Protein AF-A0A354IAX3-F1 (afdb_monomer)

Structure (mmCIF, N/CA/C/O backbone):
data_AF-A0A354IAX3-F1
#
_entry.id   AF-A0A354IAX3-F1
#
loop_
_atom_site.group_PDB
_atom_site.id
_atom_site.type_symbol
_atom_site.label_atom_id
_atom_site.label_alt_id
_atom_site.label_comp_id
_atom_site.label_asym_id
_atom_site.label_entity_id
_atom_site.label_seq_id
_atom_site.pdbx_PDB_ins_code
_atom_site.Cartn_x
_atom_site.Cartn_y
_atom_site.Cartn_z
_atom_site.occupancy
_atom_site.B_iso_or_equiv
_atom_site.auth_seq_id
_atom_site.auth_comp_id
_atom_site.auth_asym_id
_atom_site.auth_atom_id
_atom_site.pdbx_PDB_model_num
ATOM 1 N N . MET A 1 1 ? -21.106 -4.919 6.849 1.00 59.06 1 MET A N 1
ATOM 2 C CA . MET A 1 1 ? -19.635 -5.036 6.692 1.00 59.06 1 MET A CA 1
ATOM 3 C C . MET A 1 1 ? -18.972 -5.857 7.815 1.00 59.06 1 MET A C 1
ATOM 5 O O . MET A 1 1 ? -17.771 -5.736 7.986 1.00 59.06 1 MET A O 1
ATOM 9 N N . ASN A 1 2 ? -19.698 -6.747 8.515 1.00 66.00 2 ASN A N 1
ATOM 10 C CA . ASN A 1 2 ? -19.140 -7.620 9.573 1.00 66.00 2 ASN A CA 1
ATOM 11 C C . ASN A 1 2 ? -18.945 -9.081 9.125 1.00 66.00 2 ASN A C 1
ATOM 13 O O . ASN A 1 2 ? -18.727 -9.950 9.955 1.00 66.00 2 ASN A O 1
ATOM 17 N N . GLN A 1 3 ? -19.076 -9.362 7.828 1.00 85.62 3 GLN A N 1
ATOM 18 C CA . GLN A 1 3 ? -18.956 -10.720 7.280 1.00 85.62 3 GLN A CA 1
ATOM 19 C C . GLN A 1 3 ? -17.518 -11.096 6.909 1.00 85.62 3 GLN A C 1
ATOM 21 O O . GLN A 1 3 ? -17.270 -12.230 6.519 1.00 85.62 3 GLN A O 1
ATOM 26 N N . PHE A 1 4 ? -16.590 -10.142 6.986 1.00 89.00 4 PHE A N 1
ATOM 27 C CA . PHE A 1 4 ? -15.207 -10.315 6.563 1.00 89.00 4 PHE A CA 1
ATOM 28 C C . PHE A 1 4 ? -14.277 -9.876 7.687 1.00 89.00 4 PHE A C 1
ATOM 30 O O . PHE A 1 4 ? -14.542 -8.879 8.366 1.00 89.00 4 PHE A O 1
ATOM 37 N N . ASP A 1 5 ? -13.168 -10.588 7.836 1.00 91.75 5 ASP A N 1
ATOM 38 C CA . ASP A 1 5 ? -12.153 -10.287 8.844 1.00 91.75 5 ASP A CA 1
ATOM 39 C C . ASP A 1 5 ? -11.029 -9.388 8.332 1.00 91.75 5 ASP A C 1
ATOM 41 O O . ASP A 1 5 ? -10.269 -8.850 9.129 1.00 91.75 5 ASP A O 1
ATOM 45 N N . MET A 1 6 ? -10.946 -9.184 7.016 1.00 94.31 6 MET A N 1
ATOM 46 C CA . MET A 1 6 ? -9.909 -8.394 6.358 1.00 94.31 6 MET A CA 1
ATOM 47 C C . MET A 1 6 ? -10.361 -7.971 4.955 1.00 94.31 6 MET A C 1
ATOM 49 O O . MET A 1 6 ? -11.181 -8.646 4.331 1.00 94.31 6 MET A O 1
ATOM 53 N N . LEU A 1 7 ? -9.796 -6.876 4.441 1.00 95.94 7 LEU A N 1
ATOM 54 C CA . LEU A 1 7 ? -9.878 -6.499 3.026 1.00 95.94 7 LEU A CA 1
ATOM 55 C C . LEU A 1 7 ? -8.485 -6.530 2.391 1.00 95.94 7 LEU A C 1
ATOM 57 O O . LEU A 1 7 ? -7.524 -6.062 2.996 1.00 95.94 7 LEU A O 1
ATOM 61 N N . ILE A 1 8 ? -8.379 -7.032 1.159 1.00 97.00 8 ILE A N 1
ATOM 62 C CA . ILE A 1 8 ? -7.129 -7.037 0.388 1.00 97.00 8 ILE A CA 1
ATOM 63 C C . ILE A 1 8 ? -7.387 -6.377 -0.967 1.00 97.00 8 ILE A C 1
ATOM 65 O O . ILE A 1 8 ? -8.144 -6.888 -1.791 1.00 97.00 8 ILE A O 1
ATOM 69 N N . PHE A 1 9 ? -6.740 -5.240 -1.206 1.00 97.44 9 PHE A N 1
ATOM 70 C CA . PHE A 1 9 ? -6.750 -4.533 -2.479 1.00 97.44 9 PHE A CA 1
ATOM 71 C C . PHE A 1 9 ? -5.522 -4.929 -3.295 1.00 97.44 9 PHE A C 1
ATOM 73 O O . PHE A 1 9 ? -4.428 -4.426 -3.066 1.00 97.44 9 PHE A O 1
ATOM 80 N N . ALA A 1 10 ? -5.724 -5.803 -4.279 1.00 94.31 10 ALA A N 1
ATOM 81 C CA . ALA A 1 10 ? -4.719 -6.196 -5.270 1.00 94.31 10 ALA A CA 1
ATOM 82 C C . ALA A 1 10 ? -5.124 -5.719 -6.679 1.00 94.31 10 ALA A C 1
ATOM 84 O O . ALA A 1 10 ? -5.061 -6.460 -7.660 1.00 94.31 10 ALA A O 1
ATOM 85 N N . VAL A 1 11 ? -5.618 -4.479 -6.770 1.00 90.38 11 VAL A N 1
ATOM 86 C CA . VAL A 1 11 ? -6.062 -3.865 -8.030 1.00 90.38 11 VAL A CA 1
ATOM 87 C C . VAL A 1 11 ? -4.926 -3.055 -8.648 1.00 90.38 11 VAL A C 1
ATOM 89 O O . VAL A 1 11 ? -4.280 -2.268 -7.964 1.00 90.38 11 VAL A O 1
ATOM 92 N N . GLY A 1 12 ? -4.699 -3.197 -9.954 1.00 83.56 12 GLY A N 1
ATOM 93 C CA . GLY A 1 12 ? -3.628 -2.501 -10.685 1.00 83.56 12 GLY A CA 1
ATOM 94 C C . GLY A 1 12 ? -3.871 -1.005 -10.934 1.00 83.56 12 GLY A C 1
ATOM 95 O O . GLY A 1 12 ? -3.436 -0.489 -11.957 1.00 83.56 12 GLY A O 1
ATOM 96 N N . SER A 1 13 ? -4.610 -0.324 -10.056 1.00 88.88 13 SER A N 1
ATOM 97 C CA . SER A 1 13 ? -4.931 1.102 -10.161 1.00 88.88 13 SER A CA 1
ATOM 98 C C . SER A 1 13 ? -4.765 1.776 -8.804 1.00 88.88 13 SER A C 1
ATOM 100 O O . SER A 1 13 ? -5.529 1.509 -7.874 1.00 88.88 13 SER A O 1
ATOM 102 N N . SER A 1 14 ? -3.782 2.675 -8.700 1.00 91.38 14 SER A N 1
ATOM 103 C CA . SER A 1 14 ? -3.578 3.486 -7.497 1.00 91.38 14 SER A CA 1
ATOM 104 C C . SER A 1 14 ? -4.774 4.392 -7.206 1.00 91.38 14 SER A C 1
ATOM 106 O O . SER A 1 14 ? -5.106 4.574 -6.041 1.00 91.38 14 SER A O 1
ATOM 108 N N . ASP A 1 15 ? -5.478 4.883 -8.228 1.00 93.31 15 ASP A N 1
ATOM 109 C CA . ASP A 1 15 ? -6.667 5.724 -8.046 1.00 93.31 15 ASP A CA 1
ATOM 110 C C . ASP A 1 15 ? -7.798 4.969 -7.345 1.00 93.31 15 ASP A C 1
ATOM 112 O O . ASP A 1 15 ? -8.389 5.475 -6.391 1.00 93.31 15 ASP A O 1
ATOM 116 N N . VAL A 1 16 ? -8.064 3.723 -7.757 1.00 95.88 16 VAL A N 1
ATOM 117 C CA . VAL A 1 16 ? -9.064 2.868 -7.095 1.00 95.88 16 VAL A CA 1
ATOM 118 C C . VAL A 1 16 ? -8.663 2.598 -5.644 1.00 95.88 16 VAL A C 1
ATOM 120 O O . VAL A 1 16 ? -9.504 2.684 -4.747 1.00 95.88 16 VAL A O 1
ATOM 123 N N . GLN A 1 17 ? -7.380 2.327 -5.392 1.00 97.31 17 GLN A N 1
ATOM 124 C CA . GLN A 1 17 ? -6.867 2.122 -4.034 1.00 97.31 17 GLN A CA 1
ATOM 125 C C . GLN A 1 17 ? -6.974 3.395 -3.172 1.00 97.31 17 GLN A C 1
ATOM 127 O O . GLN A 1 17 ? -7.383 3.319 -2.015 1.00 97.31 17 GLN A O 1
ATOM 132 N N . LEU A 1 18 ? -6.689 4.578 -3.727 1.00 97.56 18 LEU A N 1
ATOM 133 C CA . LEU A 1 18 ? -6.838 5.870 -3.044 1.00 97.56 18 LEU A CA 1
ATOM 134 C C . LEU A 1 18 ? -8.304 6.184 -2.722 1.00 97.56 18 LEU A C 1
ATOM 136 O O . LEU A 1 18 ? -8.610 6.625 -1.612 1.00 97.56 18 LEU A O 1
ATOM 140 N N . LEU A 1 19 ? -9.222 5.924 -3.657 1.00 97.75 19 LEU A N 1
ATOM 141 C CA . LEU A 1 19 ? -10.661 6.085 -3.434 1.00 97.75 19 LEU A CA 1
ATOM 142 C C . LEU A 1 19 ? -11.158 5.172 -2.309 1.00 97.75 19 LEU A C 1
ATOM 144 O O . LEU A 1 19 ? -11.837 5.642 -1.391 1.00 97.75 19 LEU A O 1
ATOM 148 N N . ALA A 1 20 ? -10.770 3.894 -2.339 1.00 97.06 20 ALA A N 1
ATOM 149 C CA . ALA A 1 20 ? -11.082 2.950 -1.272 1.00 97.06 20 ALA A CA 1
ATOM 150 C C . ALA A 1 20 ? -10.514 3.423 0.074 1.00 97.06 20 ALA A C 1
ATOM 152 O O . ALA A 1 20 ? -11.236 3.455 1.070 1.00 97.06 20 ALA A O 1
ATOM 153 N N . ASN A 1 21 ? -9.261 3.883 0.093 1.00 97.75 21 ASN A N 1
ATOM 154 C CA . ASN A 1 21 ? -8.616 4.392 1.297 1.00 97.75 21 ASN A CA 1
ATOM 155 C C . ASN A 1 21 ? -9.366 5.563 1.927 1.00 97.75 21 ASN A C 1
ATOM 157 O O . ASN A 1 21 ? -9.609 5.557 3.134 1.00 97.75 21 ASN A O 1
ATOM 161 N N . ARG A 1 22 ? -9.757 6.553 1.120 1.00 97.06 22 ARG A N 1
ATOM 162 C CA . ARG A 1 22 ? -10.514 7.720 1.594 1.00 97.06 22 ARG A CA 1
ATOM 163 C C . ARG A 1 22 ? -11.841 7.301 2.213 1.00 97.06 22 ARG A C 1
ATOM 165 O O . ARG A 1 22 ? -12.195 7.774 3.293 1.00 97.06 22 ARG A O 1
ATOM 172 N N . PHE A 1 23 ? -12.556 6.386 1.559 1.00 97.12 23 PHE A N 1
ATOM 173 C CA . PHE A 1 23 ? -13.820 5.864 2.068 1.00 97.12 23 PHE A CA 1
ATOM 174 C C . PHE A 1 23 ? -13.634 5.108 3.392 1.00 97.12 23 PHE A C 1
ATOM 176 O O . PHE A 1 23 ? -14.305 5.421 4.376 1.00 97.12 23 PHE A O 1
ATOM 183 N N . LEU A 1 24 ? -12.687 4.168 3.446 1.00 96.75 24 LEU A N 1
ATOM 184 C CA . LEU A 1 24 ? -12.433 3.330 4.621 1.00 96.75 24 LEU A CA 1
ATOM 185 C C . LEU A 1 24 ? -11.912 4.138 5.819 1.00 96.75 24 LEU A C 1
ATOM 187 O O . LEU A 1 24 ? -12.346 3.902 6.948 1.00 96.75 24 LEU A O 1
ATOM 191 N N . LYS A 1 25 ? -11.063 5.150 5.580 1.00 96.38 25 LYS A N 1
ATOM 192 C CA . LYS A 1 25 ? -10.628 6.102 6.615 1.00 96.38 25 LYS A CA 1
ATOM 193 C C . LYS A 1 25 ? -11.811 6.907 7.153 1.00 96.38 25 LYS A C 1
ATOM 195 O O . LYS A 1 25 ? -11.937 7.049 8.368 1.00 96.38 25 LYS A O 1
ATOM 200 N N . LYS A 1 26 ? -12.696 7.399 6.273 1.00 95.94 26 LYS A N 1
ATOM 201 C CA . LYS A 1 26 ? -13.880 8.194 6.652 1.00 95.94 26 LYS A CA 1
ATOM 202 C C . LYS A 1 26 ? -14.824 7.417 7.568 1.00 95.94 26 LYS A C 1
ATOM 204 O O . LYS A 1 26 ? -15.318 7.983 8.539 1.00 95.94 26 LYS A O 1
ATOM 209 N N . ILE A 1 27 ? -15.056 6.137 7.283 1.00 94.50 27 ILE A N 1
ATOM 210 C CA . ILE A 1 27 ? -15.930 5.285 8.105 1.00 94.50 27 ILE A CA 1
ATOM 211 C C . ILE A 1 27 ? -15.211 4.641 9.301 1.00 94.50 27 ILE A C 1
ATOM 213 O O . ILE A 1 27 ? -15.841 3.879 10.027 1.00 94.50 27 ILE A O 1
ATOM 217 N N . LYS A 1 28 ? -13.911 4.919 9.501 1.00 93.38 28 LYS A N 1
ATOM 218 C CA . LYS A 1 28 ? -13.055 4.293 10.525 1.00 93.38 28 LYS A CA 1
ATOM 219 C C . LYS A 1 28 ? -13.173 2.766 10.526 1.00 93.38 28 LYS A C 1
ATOM 221 O O . LYS A 1 28 ? -13.500 2.154 11.540 1.00 93.38 28 LYS A O 1
ATOM 226 N N . PHE A 1 29 ? -12.953 2.158 9.363 1.00 94.56 29 PHE A N 1
ATOM 227 C CA . PHE A 1 29 ? -13.078 0.712 9.205 1.00 94.56 29 PHE A CA 1
ATOM 228 C C . PHE A 1 29 ? -12.165 -0.047 10.188 1.00 94.56 29 PHE A C 1
ATOM 230 O O . PHE A 1 29 ? -10.981 0.252 10.289 1.00 94.56 29 PHE A O 1
ATOM 237 N N . LEU A 1 30 ? -12.727 -1.009 10.926 1.00 92.69 30 LEU A N 1
ATOM 238 C CA . LEU A 1 30 ? -12.084 -1.596 12.113 1.00 92.69 30 LEU A CA 1
ATOM 239 C C . LEU A 1 30 ? -11.256 -2.857 11.839 1.00 92.69 30 LEU A C 1
ATOM 241 O O . LEU A 1 30 ? -10.540 -3.317 12.722 1.00 92.69 30 LEU A O 1
ATOM 245 N N . LYS A 1 31 ? -11.389 -3.457 10.655 1.00 93.75 31 LYS A N 1
ATOM 246 C CA . LYS A 1 31 ? -10.650 -4.670 10.289 1.00 93.75 31 LYS A CA 1
ATOM 247 C C . LYS A 1 31 ? -9.395 -4.300 9.486 1.00 93.75 31 LYS A C 1
ATOM 249 O O . LYS A 1 31 ? -9.413 -3.266 8.811 1.00 93.75 31 LYS A O 1
ATOM 254 N N . PRO A 1 32 ? -8.333 -5.124 9.513 1.00 95.19 32 PRO A N 1
ATOM 255 C CA . PRO A 1 32 ? -7.131 -4.872 8.729 1.00 95.19 32 PRO A CA 1
ATOM 256 C C . PRO A 1 32 ? -7.424 -4.722 7.233 1.00 95.19 32 PRO A C 1
ATOM 258 O O . PRO A 1 32 ? -8.248 -5.444 6.659 1.00 95.19 32 PRO A O 1
ATOM 261 N N . VAL A 1 33 ? -6.721 -3.789 6.594 1.00 96.88 33 VAL A N 1
ATOM 262 C CA . VAL A 1 33 ? -6.807 -3.547 5.152 1.00 96.88 33 VAL A CA 1
ATOM 263 C C . VAL A 1 33 ? -5.420 -3.615 4.543 1.00 96.88 33 VAL A C 1
ATOM 265 O O . VAL A 1 33 ? -4.538 -2.849 4.923 1.00 96.88 33 VAL A O 1
ATOM 268 N N . LEU A 1 34 ? -5.230 -4.511 3.581 1.00 97.88 34 LEU A N 1
ATOM 269 C CA . LEU A 1 34 ? -3.981 -4.648 2.847 1.00 97.88 34 LEU A CA 1
ATOM 270 C C . LEU A 1 34 ? -4.103 -3.945 1.499 1.00 97.88 34 LEU A C 1
ATOM 272 O O . LEU A 1 34 ? -5.020 -4.225 0.730 1.00 97.88 34 LEU A O 1
ATOM 276 N N . TYR A 1 35 ? -3.142 -3.084 1.192 1.00 97.88 35 TYR A N 1
ATOM 277 C CA . TYR A 1 35 ? -2.921 -2.535 -0.141 1.00 97.88 35 TYR A CA 1
ATOM 278 C C . TYR A 1 35 ? -1.699 -3.211 -0.743 1.00 97.88 35 TYR A C 1
ATOM 280 O O . TYR A 1 35 ? -0.613 -3.160 -0.165 1.00 97.88 35 TYR A O 1
ATOM 288 N N . VAL A 1 36 ? -1.885 -3.866 -1.884 1.00 96.75 36 VAL A N 1
ATOM 289 C CA . VAL A 1 36 ? -0.849 -4.630 -2.576 1.00 96.75 36 VAL A CA 1
ATOM 290 C C . VAL A 1 36 ? -0.703 -4.068 -3.979 1.00 96.75 36 VAL A C 1
ATOM 292 O O . VAL A 1 36 ? -1.683 -3.947 -4.719 1.00 96.75 36 VAL A O 1
ATOM 295 N N . TRP A 1 37 ? 0.520 -3.716 -4.363 1.00 93.38 37 TRP A N 1
ATOM 296 C CA . TRP A 1 37 ? 0.798 -3.249 -5.715 1.00 93.38 37 TRP A CA 1
ATOM 297 C C . TRP A 1 37 ? 2.176 -3.690 -6.187 1.00 93.38 37 TRP A C 1
ATOM 299 O O . TRP A 1 37 ? 3.112 -3.869 -5.408 1.00 93.38 37 TRP A O 1
ATOM 309 N N . LEU A 1 38 ? 2.279 -3.868 -7.498 1.00 90.06 38 LEU A N 1
ATOM 310 C CA . LEU A 1 38 ? 3.551 -4.037 -8.180 1.00 90.06 38 LEU A CA 1
ATOM 311 C C . LEU A 1 38 ? 4.046 -2.661 -8.584 1.00 90.06 38 LEU A C 1
ATOM 313 O O . LEU A 1 38 ? 3.265 -1.808 -9.014 1.00 90.06 38 LEU A O 1
ATOM 317 N N . GLU A 1 39 ? 5.344 -2.452 -8.461 1.00 86.56 39 GLU A N 1
ATOM 318 C CA . GLU A 1 39 ? 5.955 -1.247 -8.976 1.00 86.56 39 GLU A CA 1
ATOM 319 C C . GLU A 1 39 ? 6.019 -1.294 -10.505 1.00 86.56 39 GLU A C 1
ATOM 321 O O . GLU A 1 39 ? 6.059 -2.370 -11.110 1.00 86.56 39 GLU A O 1
ATOM 326 N N . ALA A 1 40 ? 6.017 -0.118 -11.136 1.00 78.19 40 ALA A N 1
ATOM 327 C CA . ALA A 1 40 ? 5.941 0.001 -12.583 1.00 78.19 40 ALA A CA 1
ATOM 328 C C . ALA A 1 40 ? 7.007 -0.838 -13.302 1.00 78.19 40 ALA A C 1
ATOM 330 O O . ALA A 1 40 ? 6.683 -1.404 -14.322 1.00 78.19 40 ALA A O 1
ATOM 331 N N . GLY A 1 41 ? 8.222 -1.020 -12.783 1.00 75.00 41 GLY A N 1
ATOM 332 C CA . GLY A 1 41 ? 9.268 -1.810 -13.457 1.00 75.00 41 GLY A CA 1
ATOM 333 C C . GLY A 1 41 ? 9.134 -3.322 -13.355 1.00 75.00 41 GLY A C 1
ATOM 334 O O . GLY A 1 41 ? 9.951 -4.026 -13.936 1.00 75.00 41 GLY A O 1
ATOM 335 N N . GLY A 1 42 ? 8.171 -3.840 -12.589 1.00 78.06 42 GLY A N 1
ATOM 336 C CA . GLY A 1 42 ? 7.966 -5.283 -12.433 1.00 78.06 42 GLY A CA 1
ATOM 337 C C . GLY A 1 42 ? 9.093 -6.037 -11.720 1.00 78.06 42 GLY A C 1
ATOM 338 O O . GLY A 1 42 ? 9.131 -7.265 -11.789 1.00 78.06 42 GLY A O 1
ATOM 339 N N . ILE A 1 43 ? 9.982 -5.316 -11.031 1.00 82.56 43 ILE A N 1
ATOM 340 C CA . ILE A 1 43 ? 11.070 -5.871 -10.208 1.00 82.56 43 ILE A CA 1
ATOM 341 C C . ILE A 1 43 ? 10.695 -5.829 -8.724 1.00 82.56 43 ILE A C 1
ATOM 343 O O . ILE A 1 43 ? 10.973 -6.771 -7.986 1.00 82.56 43 ILE A O 1
ATOM 347 N N . ASP A 1 44 ? 10.033 -4.752 -8.302 1.00 88.25 44 ASP A N 1
ATOM 348 C CA . ASP A 1 44 ? 9.630 -4.516 -6.921 1.00 88.25 44 ASP A CA 1
ATOM 349 C C . ASP A 1 44 ? 8.111 -4.620 -6.748 1.00 88.25 44 ASP A C 1
ATOM 351 O O . ASP A 1 44 ? 7.316 -4.399 -7.667 1.00 88.25 44 ASP A O 1
ATOM 355 N N . SER A 1 45 ? 7.705 -4.950 -5.527 1.00 92.06 45 SER A N 1
ATOM 356 C CA . SER A 1 45 ? 6.311 -4.997 -5.100 1.00 92.06 45 SER A CA 1
ATOM 357 C C . SER A 1 45 ? 6.202 -4.537 -3.661 1.00 92.06 45 SER A C 1
ATOM 359 O O . SER A 1 45 ? 7.139 -4.721 -2.883 1.00 92.06 45 SER A O 1
ATOM 361 N N . HIS A 1 46 ? 5.033 -4.038 -3.291 1.00 94.69 46 HIS A N 1
ATOM 362 C CA . HIS A 1 46 ? 4.785 -3.487 -1.971 1.00 94.69 46 HIS A CA 1
ATOM 363 C C . HIS A 1 46 ? 3.500 -4.062 -1.387 1.00 94.69 46 HIS A C 1
ATOM 365 O O . HIS A 1 46 ? 2.526 -4.319 -2.100 1.00 94.69 46 HIS A O 1
A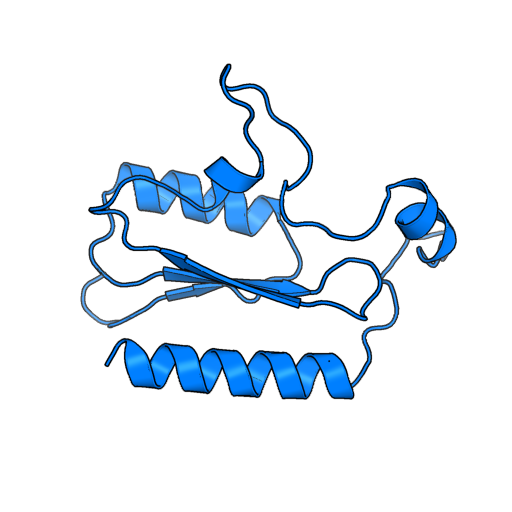TOM 371 N N . ILE A 1 47 ? 3.514 -4.254 -0.071 1.00 96.56 47 ILE A N 1
ATOM 372 C CA . ILE A 1 47 ? 2.365 -4.674 0.727 1.00 96.56 47 ILE A CA 1
ATOM 373 C C . ILE A 1 47 ? 2.296 -3.719 1.912 1.00 96.56 47 ILE A C 1
ATOM 375 O O . ILE A 1 47 ? 3.239 -3.634 2.699 1.00 96.56 47 ILE A O 1
ATOM 379 N N . LEU A 1 48 ? 1.184 -3.005 2.042 1.00 96.75 48 LEU A N 1
ATOM 380 C CA . LEU A 1 48 ? 0.912 -2.125 3.170 1.00 96.75 48 LEU A CA 1
ATOM 381 C C . LEU A 1 48 ? -0.301 -2.646 3.935 1.00 96.75 48 LEU A C 1
ATOM 383 O O . LEU A 1 48 ? -1.404 -2.649 3.397 1.00 96.75 48 LEU A O 1
ATOM 387 N N . SER A 1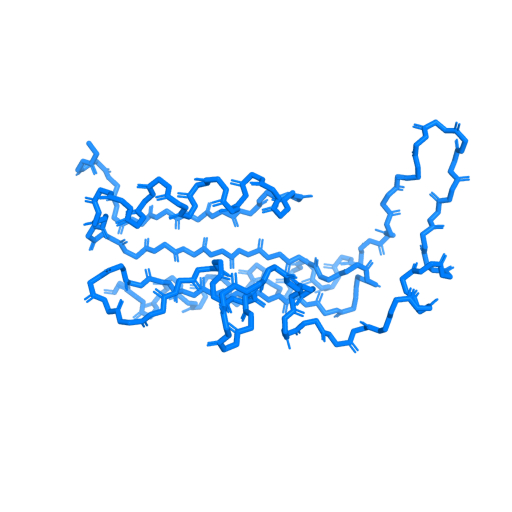 49 ? -0.100 -3.038 5.192 1.00 96.38 49 SER A N 1
ATOM 388 C CA . SER A 1 49 ? -1.192 -3.316 6.127 1.00 96.38 49 SER A CA 1
ATOM 389 C C . SER A 1 49 ? -1.601 -2.034 6.846 1.00 96.38 49 SER A C 1
ATOM 391 O O . SER A 1 49 ? -0.746 -1.276 7.308 1.00 96.38 49 SER A O 1
ATOM 393 N N . ILE A 1 50 ? -2.905 -1.785 6.923 1.00 96.56 50 ILE A N 1
ATOM 394 C CA . ILE A 1 50 ? -3.486 -0.598 7.540 1.00 96.56 50 ILE A CA 1
ATOM 395 C C . ILE A 1 50 ? -4.513 -1.008 8.580 1.00 96.56 50 ILE A C 1
ATOM 397 O O . ILE A 1 50 ? -5.466 -1.732 8.293 1.00 96.56 50 ILE A O 1
ATOM 401 N N . ASP A 1 51 ? -4.341 -0.436 9.763 1.00 95.00 51 ASP A N 1
ATOM 402 C CA . ASP A 1 51 ? -5.354 -0.332 10.797 1.00 95.00 51 ASP A CA 1
ATOM 403 C C . ASP A 1 51 ? -5.809 1.132 10.864 1.00 95.00 51 ASP A C 1
ATOM 405 O O . ASP A 1 51 ? -5.043 2.027 11.231 1.00 95.00 51 ASP A O 1
ATOM 409 N N . TYR A 1 52 ? -7.058 1.400 10.477 1.00 95.69 52 TYR A N 1
ATOM 410 C CA . TYR A 1 52 ? -7.575 2.767 10.444 1.00 95.69 52 TYR A CA 1
ATOM 411 C C . TYR A 1 52 ? -7.848 3.364 11.829 1.00 95.69 52 TYR A C 1
ATOM 413 O O . TYR A 1 52 ? -8.105 4.573 11.899 1.00 95.69 52 TYR A O 1
ATOM 421 N N . SER A 1 53 ? -7.742 2.574 12.905 1.00 92.06 53 SER A N 1
ATOM 422 C CA . SER A 1 53 ? -7.707 3.079 14.281 1.00 92.06 53 SER A CA 1
ATOM 423 C C . SER A 1 53 ? -6.382 3.778 14.620 1.00 92.06 53 SER A C 1
ATOM 425 O O . SER A 1 53 ? -6.345 4.614 15.523 1.00 92.06 53 SER A O 1
ATOM 427 N N . GLN A 1 54 ? -5.320 3.510 13.851 1.00 92.44 54 GLN A N 1
ATOM 428 C CA . GLN A 1 54 ? -3.989 4.079 14.043 1.00 92.44 54 GLN A CA 1
ATOM 429 C C . GLN A 1 54 ? -3.707 5.270 13.107 1.00 92.44 54 GLN A C 1
ATOM 431 O O . GLN A 1 54 ? -4.443 5.581 12.156 1.00 92.44 54 GLN A O 1
ATOM 436 N N . ALA A 1 55 ? -2.620 5.986 13.409 1.00 90.69 55 ALA A N 1
ATOM 437 C CA . ALA 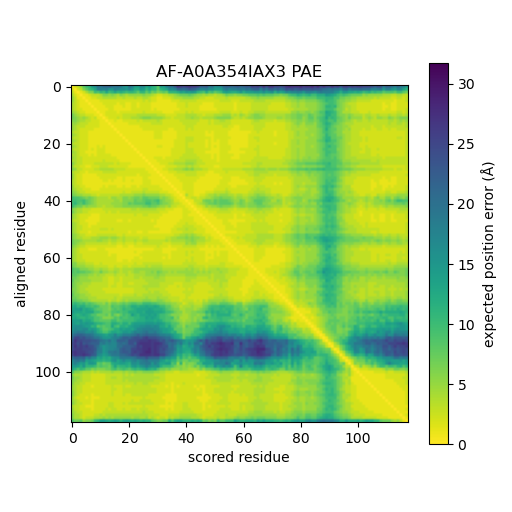A 1 55 ? -2.106 7.048 12.554 1.00 90.69 55 ALA A CA 1
ATOM 438 C C . ALA A 1 55 ? -1.480 6.456 11.281 1.00 90.69 55 ALA A C 1
ATOM 440 O O . ALA A 1 55 ? -0.781 5.449 11.325 1.00 90.69 55 ALA A O 1
ATOM 441 N N . GLY A 1 56 ? -1.716 7.113 10.145 1.00 92.31 56 GLY A N 1
ATOM 442 C CA . GLY A 1 56 ? -1.323 6.616 8.826 1.00 92.31 56 GLY A CA 1
ATOM 443 C C . GLY A 1 56 ? -2.509 6.130 7.989 1.00 92.31 56 GLY A C 1
ATOM 444 O O . GLY A 1 56 ? -3.618 5.901 8.487 1.00 92.31 56 GLY A O 1
ATOM 445 N N . CYS A 1 57 ? -2.289 6.076 6.676 1.00 95.88 57 CYS A N 1
ATOM 446 C CA . CYS A 1 57 ? -3.19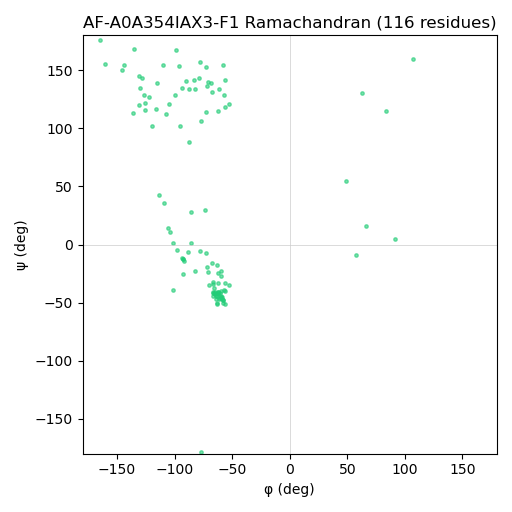6 5.505 5.684 1.00 95.88 57 CYS A CA 1
ATOM 447 C C . CYS A 1 57 ? -2.450 5.288 4.352 1.00 95.88 57 CYS A C 1
ATOM 449 O O . CYS A 1 57 ? -1.291 5.683 4.224 1.00 95.88 57 CYS A O 1
ATOM 451 N N . PHE A 1 58 ? -3.107 4.703 3.349 1.00 97.38 58 PHE A N 1
ATOM 452 C CA . PHE A 1 58 ? -2.493 4.467 2.039 1.00 97.38 58 PHE A CA 1
ATOM 453 C C . PHE A 1 58 ? -2.188 5.791 1.329 1.00 97.38 58 PHE A C 1
ATOM 455 O O . PHE A 1 58 ? -1.094 5.994 0.813 1.00 97.38 58 PHE A O 1
ATOM 462 N N . GLU A 1 59 ? -3.115 6.749 1.399 1.00 97.31 59 GLU A N 1
ATOM 463 C CA . GLU A 1 59 ? -2.929 8.092 0.837 1.00 97.31 59 GLU A CA 1
ATOM 464 C C . GLU A 1 59 ? -1.773 8.855 1.493 1.00 97.31 59 GLU A C 1
ATOM 466 O O . GLU A 1 59 ? -1.135 9.656 0.822 1.00 97.31 59 GLU A O 1
ATOM 471 N N . CYS A 1 60 ? -1.385 8.536 2.736 1.00 96.56 60 CYS A N 1
ATOM 472 C CA . CYS A 1 60 ? -0.193 9.132 3.340 1.00 96.56 60 CYS A CA 1
ATOM 473 C C . CYS A 1 60 ? 1.081 8.838 2.540 1.00 96.56 60 CYS A C 1
ATOM 475 O O . CYS A 1 60 ? 2.038 9.595 2.678 1.00 96.56 60 CYS A O 1
ATOM 477 N N . LEU A 1 61 ? 1.131 7.783 1.719 1.00 96.62 61 LEU A N 1
ATOM 478 C CA . LEU A 1 61 ? 2.256 7.527 0.815 1.00 96.62 61 LEU A CA 1
ATOM 479 C C . LEU A 1 61 ? 2.320 8.526 -0.348 1.00 96.62 61 LEU A C 1
ATOM 481 O O . LEU A 1 61 ? 3.403 8.772 -0.866 1.00 96.62 61 LEU A O 1
ATOM 485 N N . TYR A 1 62 ? 1.189 9.138 -0.695 1.00 96.56 62 TYR A N 1
ATOM 486 C CA . TYR A 1 62 ? 0.996 10.085 -1.796 1.00 96.56 62 TYR A CA 1
ATOM 487 C C . TYR A 1 62 ? 0.852 11.530 -1.309 1.00 96.56 62 TYR A C 1
ATOM 489 O O . TYR A 1 62 ? 0.395 12.393 -2.051 1.00 96.56 62 TYR A O 1
ATOM 497 N N . THR A 1 63 ? 1.187 11.813 -0.050 1.00 96.88 63 THR A N 1
ATOM 498 C CA . THR A 1 63 ? 1.028 13.152 0.525 1.00 96.88 63 THR A CA 1
ATOM 499 C C . THR A 1 63 ? 2.309 13.619 1.206 1.00 96.88 63 THR A C 1
ATOM 501 O O . THR A 1 63 ? 2.952 12.868 1.954 1.00 96.88 63 THR A O 1
ATOM 504 N N . ASP A 1 64 ? 2.698 14.867 0.945 1.00 96.00 64 ASP A N 1
ATOM 505 C CA . ASP A 1 64 ? 3.807 15.527 1.633 1.00 96.00 64 ASP A CA 1
ATOM 506 C C . ASP A 1 64 ? 3.405 16.010 3.047 1.00 96.00 64 ASP A C 1
ATOM 508 O O . ASP A 1 64 ? 2.282 15.814 3.513 1.00 96.00 64 ASP A O 1
ATOM 512 N N . LYS A 1 65 ? 4.332 16.658 3.766 1.00 93.50 65 LYS A N 1
ATOM 513 C CA . LYS A 1 65 ? 4.061 17.200 5.115 1.00 93.50 65 LYS A CA 1
ATOM 514 C C . LYS A 1 65 ? 3.061 18.366 5.125 1.00 93.50 65 LYS A C 1
ATOM 516 O O . LYS A 1 65 ? 2.579 18.726 6.194 1.00 93.50 65 LYS A O 1
ATOM 521 N N . LYS A 1 66 ? 2.799 18.984 3.972 1.00 95.06 66 LYS A N 1
ATOM 522 C CA . LYS A 1 66 ? 1.897 20.129 3.798 1.00 95.06 66 LYS A CA 1
ATOM 523 C C . LYS A 1 66 ? 0.505 19.709 3.314 1.00 95.06 66 LYS A C 1
ATOM 525 O O . LYS A 1 66 ? -0.372 20.561 3.236 1.00 95.06 66 LYS A O 1
ATOM 530 N N . GLY A 1 67 ? 0.290 18.426 3.015 1.00 92.12 67 GLY A N 1
ATOM 531 C CA . GLY A 1 67 ? -0.979 17.926 2.489 1.00 92.12 67 GLY A CA 1
ATOM 532 C C . GLY A 1 67 ? -1.064 17.903 0.960 1.00 92.12 67 GLY A C 1
ATOM 533 O O . GLY A 1 67 ? -2.119 17.567 0.429 1.00 92.12 67 GLY A O 1
ATOM 534 N N . ASN A 1 68 ? 0.011 18.240 0.240 1.00 95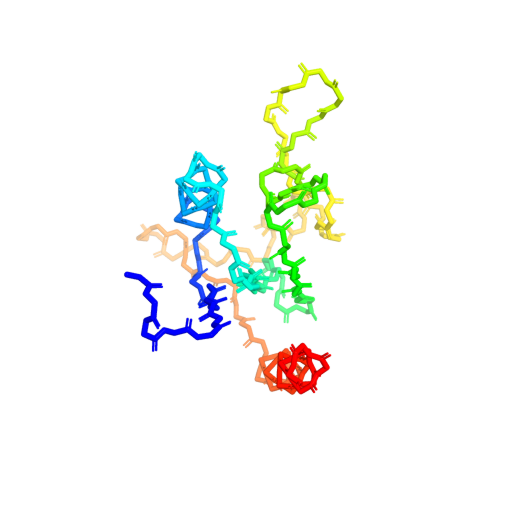.94 68 ASN A N 1
ATOM 535 C CA . ASN A 1 68 ? 0.003 18.222 -1.221 1.00 95.94 68 ASN A CA 1
ATOM 536 C C . ASN A 1 68 ? 0.155 16.798 -1.745 1.00 95.94 68 ASN A C 1
ATOM 538 O O . ASN A 1 68 ? 0.930 16.007 -1.197 1.00 95.94 68 ASN A O 1
ATOM 542 N N . LEU A 1 69 ? -0.542 16.506 -2.845 1.00 94.12 69 LEU A N 1
ATOM 543 C CA . LEU A 1 69 ? -0.357 15.258 -3.569 1.00 94.12 69 LEU A CA 1
ATOM 544 C C . LEU A 1 69 ? 1.027 15.222 -4.214 1.00 94.12 69 LEU A C 1
ATOM 546 O O . LEU A 1 69 ? 1.445 16.162 -4.888 1.00 94.12 69 LEU A O 1
ATOM 550 N N . ILE A 1 70 ? 1.714 14.111 -3.996 1.00 94.06 70 ILE A N 1
ATOM 551 C CA . ILE A 1 70 ? 3.019 13.792 -4.561 1.00 94.06 70 ILE A CA 1
ATOM 552 C C . ILE A 1 70 ? 3.003 12.349 -5.062 1.00 94.06 70 ILE A C 1
ATOM 554 O O . ILE A 1 70 ? 2.109 11.565 -4.728 1.00 94.06 70 ILE A O 1
ATOM 558 N N . ASN A 1 71 ? 4.026 11.977 -5.827 1.00 90.06 71 ASN A N 1
ATOM 559 C CA . ASN A 1 71 ? 4.255 10.577 -6.156 1.00 90.06 71 ASN A CA 1
ATOM 560 C C . ASN A 1 71 ? 4.433 9.732 -4.891 1.00 90.06 71 ASN A C 1
ATOM 562 O O . ASN A 1 71 ? 4.865 10.219 -3.843 1.00 90.06 71 ASN A O 1
ATOM 566 N N . ASN A 1 72 ? 4.115 8.445 -5.017 1.00 93.00 72 ASN A N 1
ATOM 567 C CA . ASN A 1 72 ? 4.242 7.497 -3.922 1.00 93.00 72 ASN A CA 1
ATOM 568 C C . ASN A 1 72 ? 5.685 7.483 -3.385 1.00 93.00 72 ASN A C 1
ATOM 570 O O . ASN A 1 72 ? 6.619 7.118 -4.096 1.00 93.00 72 ASN A O 1
ATOM 574 N N . LYS A 1 73 ? 5.847 7.848 -2.111 1.00 93.38 73 LYS A N 1
ATOM 575 C CA . LYS A 1 73 ? 7.143 7.985 -1.429 1.00 93.38 73 LYS A CA 1
ATOM 576 C C . LYS A 1 73 ? 7.946 6.691 -1.312 1.00 93.38 73 LYS A C 1
ATOM 578 O O . LYS A 1 73 ? 9.130 6.770 -1.002 1.00 93.38 73 LYS A O 1
ATOM 583 N N . VAL A 1 74 ? 7.316 5.527 -1.478 1.00 93.38 74 VAL A N 1
ATOM 584 C CA . VAL A 1 74 ? 8.009 4.231 -1.376 1.00 93.38 74 VAL A CA 1
ATOM 585 C C . VAL A 1 74 ? 8.323 3.608 -2.733 1.00 93.38 74 VAL A C 1
ATOM 587 O O . VAL A 1 74 ? 8.913 2.531 -2.768 1.00 93.38 74 VAL A O 1
ATOM 590 N N . ASN A 1 75 ? 7.977 4.278 -3.838 1.00 89.50 75 ASN A N 1
ATOM 591 C CA . ASN A 1 75 ? 8.471 3.875 -5.151 1.00 89.50 75 ASN A CA 1
ATOM 592 C C . ASN A 1 75 ? 10.001 3.985 -5.172 1.00 89.50 75 ASN A C 1
ATOM 594 O O . ASN A 1 75 ? 10.571 4.983 -4.727 1.00 89.50 75 ASN A O 1
ATOM 598 N N . LYS A 1 76 ? 10.660 2.952 -5.689 1.00 87.06 76 LYS A N 1
ATOM 599 C CA . LYS A 1 76 ? 12.114 2.888 -5.854 1.00 87.06 76 LYS A CA 1
ATOM 600 C C . LYS A 1 76 ? 12.579 3.372 -7.224 1.00 87.0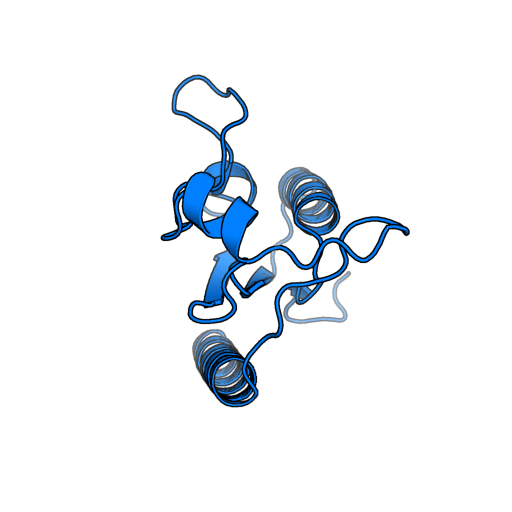6 76 LYS A C 1
ATOM 602 O O . LYS A 1 76 ? 13.724 3.792 -7.363 1.00 87.06 76 LYS A O 1
ATOM 607 N N . MET A 1 77 ? 11.721 3.294 -8.232 1.00 82.62 77 MET A N 1
ATOM 608 C CA . MET A 1 77 ? 12.013 3.709 -9.593 1.00 82.62 77 MET A CA 1
ATOM 609 C C . MET A 1 77 ? 11.820 5.202 -9.784 1.00 82.62 77 MET A C 1
ATOM 611 O O . MET A 1 77 ? 10.856 5.801 -9.305 1.00 82.62 77 MET A O 1
ATOM 615 N N . THR A 1 78 ? 12.719 5.782 -10.570 1.00 81.19 78 THR A N 1
ATOM 616 C CA . THR A 1 78 ? 12.597 7.161 -11.030 1.00 81.19 78 THR A CA 1
ATOM 617 C C . THR A 1 78 ? 11.598 7.267 -12.181 1.00 81.19 78 THR A C 1
ATOM 619 O O . THR A 1 78 ? 11.359 6.304 -12.912 1.00 81.19 78 THR A O 1
ATOM 622 N N . GLU A 1 79 ? 11.037 8.458 -12.389 1.00 75.81 79 GLU A N 1
ATOM 623 C CA . GLU A 1 79 ? 10.124 8.725 -13.511 1.00 75.81 79 GLU A CA 1
ATOM 624 C C . GLU A 1 79 ? 10.771 8.406 -14.867 1.00 75.81 79 GLU A C 1
ATOM 626 O O . GLU A 1 79 ? 10.154 7.756 -15.707 1.00 75.81 79 GLU A O 1
ATOM 631 N N . GLU A 1 80 ? 12.052 8.743 -15.040 1.00 77.31 80 GLU A N 1
ATOM 632 C CA . GLU A 1 80 ? 12.819 8.420 -16.251 1.00 77.31 80 GLU A CA 1
ATOM 633 C C . GLU A 1 80 ? 12.888 6.902 -16.505 1.00 77.31 80 GLU A C 1
ATOM 635 O O . GLU A 1 80 ? 12.776 6.435 -17.641 1.00 77.31 80 GLU A O 1
ATOM 640 N N . GLN A 1 81 ? 13.055 6.102 -15.447 1.00 76.69 81 GLN A N 1
ATOM 641 C CA . GLN A 1 81 ? 13.058 4.644 -15.561 1.00 76.69 81 GLN A CA 1
ATOM 642 C C . GLN A 1 81 ? 1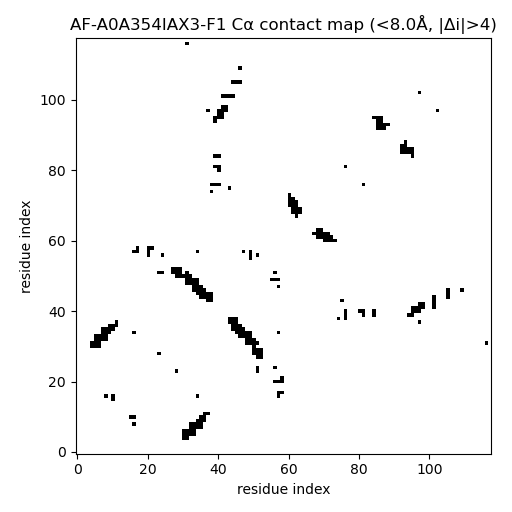1.667 4.101 -15.892 1.00 76.69 81 GLN A C 1
ATOM 644 O O . GLN A 1 81 ? 11.561 3.120 -16.626 1.00 76.69 81 GLN A O 1
ATOM 649 N N . ILE A 1 82 ? 10.602 4.715 -15.375 1.00 75.56 82 ILE A N 1
ATOM 650 C CA . ILE A 1 82 ? 9.229 4.337 -15.723 1.00 75.56 82 ILE A CA 1
ATOM 651 C C . ILE A 1 82 ? 9.002 4.587 -17.213 1.00 75.56 82 ILE A C 1
ATOM 653 O O . ILE A 1 82 ? 8.613 3.666 -17.926 1.00 75.56 82 ILE A O 1
ATOM 657 N N . GLU A 1 83 ? 9.316 5.782 -17.711 1.00 73.94 83 GLU A N 1
ATOM 658 C CA . GLU A 1 83 ? 9.106 6.137 -19.118 1.00 73.94 83 GLU A CA 1
ATOM 659 C C . GLU A 1 83 ? 9.826 5.200 -20.093 1.00 73.94 83 GLU A C 1
ATOM 661 O O . GLU A 1 83 ? 9.244 4.825 -21.111 1.00 73.94 83 GLU A O 1
ATOM 666 N N . LYS A 1 84 ? 11.050 4.769 -19.761 1.00 71.69 84 LYS A N 1
ATOM 667 C CA . LYS A 1 84 ? 11.821 3.806 -20.568 1.00 71.69 84 LYS A CA 1
ATOM 668 C C . LYS A 1 84 ? 11.201 2.408 -20.607 1.00 71.69 84 LYS A C 1
ATOM 670 O O . LYS A 1 84 ? 11.350 1.711 -21.605 1.00 71.69 84 LYS A O 1
ATOM 675 N N . ASN A 1 85 ? 10.536 1.988 -19.531 1.00 67.56 85 ASN A N 1
ATOM 676 C CA . ASN A 1 85 ? 9.967 0.643 -19.399 1.00 67.56 85 ASN A CA 1
ATOM 677 C C . ASN A 1 85 ? 8.495 0.560 -19.837 1.00 67.56 85 ASN A C 1
ATOM 679 O O . ASN A 1 85 ? 7.948 -0.535 -19.978 1.00 67.56 85 ASN A O 1
ATOM 683 N N . VAL A 1 86 ? 7.839 1.701 -20.055 1.00 69.12 86 VAL A N 1
ATOM 684 C CA . VAL A 1 86 ? 6.452 1.764 -20.516 1.00 69.12 86 VAL A CA 1
ATOM 685 C C . VAL A 1 86 ? 6.364 1.367 -21.991 1.00 69.12 86 VAL A C 1
ATOM 687 O O . VAL A 1 86 ? 6.815 2.082 -22.886 1.00 69.12 86 VAL A O 1
ATOM 690 N N . ILE A 1 87 ? 5.700 0.241 -22.257 1.00 65.56 87 ILE A N 1
ATOM 691 C CA . ILE A 1 87 ? 5.427 -0.228 -23.616 1.00 65.56 87 ILE A CA 1
ATOM 692 C C . ILE A 1 87 ? 4.272 0.597 -24.209 1.00 65.56 87 ILE A C 1
ATOM 694 O O . ILE A 1 87 ? 3.098 0.453 -23.845 1.00 65.56 87 ILE A O 1
ATOM 698 N N . ARG A 1 88 ? 4.606 1.505 -25.132 1.00 66.12 88 ARG A N 1
ATOM 699 C CA . ARG A 1 88 ? 3.641 2.385 -25.809 1.00 66.12 88 ARG A CA 1
ATOM 700 C C . ARG A 1 88 ? 3.059 1.701 -27.052 1.00 66.12 88 ARG A C 1
ATOM 702 O O . ARG A 1 88 ? 3.550 1.898 -28.154 1.00 66.12 88 ARG A O 1
ATOM 709 N N . ASN A 1 89 ? 1.970 0.950 -26.885 1.00 60.38 89 ASN A N 1
ATOM 710 C CA . ASN A 1 89 ? 1.291 0.240 -27.986 1.00 60.38 89 ASN A CA 1
ATOM 711 C C . ASN A 1 89 ? 0.264 1.090 -28.764 1.00 60.38 89 ASN A C 1
ATOM 713 O O . ASN A 1 89 ? -0.710 0.547 -29.272 1.00 60.38 89 ASN A O 1
ATOM 717 N N . SER A 1 90 ? 0.429 2.414 -28.834 1.00 56.56 90 SER A N 1
ATOM 718 C CA . SER A 1 90 ? -0.447 3.356 -29.572 1.00 56.56 90 SER A CA 1
ATOM 719 C C . SER A 1 90 ? -1.951 3.384 -29.205 1.00 56.56 90 SER A C 1
ATOM 721 O O . SER A 1 90 ? -2.640 4.320 -29.591 1.00 56.56 90 SER A O 1
ATOM 723 N N . CYS A 1 91 ? -2.458 2.454 -28.389 1.00 61.19 91 CYS A N 1
ATOM 724 C CA . CYS A 1 91 ? -3.833 2.391 -27.865 1.00 61.19 91 CYS A CA 1
ATOM 725 C C . CYS A 1 91 ? -3.908 2.705 -26.357 1.00 61.19 91 CYS A C 1
ATOM 727 O O . CYS A 1 91 ? -4.690 2.103 -25.626 1.00 61.19 91 CYS A O 1
ATOM 729 N N . GLY A 1 92 ? -3.073 3.631 -25.879 1.00 56.28 92 GLY A N 1
ATOM 730 C CA . GLY A 1 92 ? -2.848 3.841 -24.447 1.00 56.28 92 GLY A CA 1
ATOM 731 C C . GLY A 1 92 ? -1.801 2.850 -23.948 1.00 56.28 92 GLY A C 1
ATOM 732 O O . GLY A 1 92 ? -1.970 1.635 -24.029 1.00 56.28 92 GLY A O 1
ATOM 733 N N . ALA A 1 93 ? -0.650 3.366 -23.525 1.00 53.25 93 ALA A N 1
ATOM 734 C CA . ALA A 1 93 ? 0.485 2.544 -23.132 1.00 53.25 93 ALA A CA 1
ATOM 735 C C . ALA A 1 93 ? 0.058 1.500 -22.088 1.00 53.25 93 ALA A C 1
ATOM 737 O O . ALA A 1 93 ? -0.502 1.839 -21.047 1.00 53.25 93 ALA A O 1
ATOM 738 N N . THR A 1 94 ? 0.252 0.221 -22.404 1.00 54.56 94 THR A N 1
ATOM 739 C CA . THR A 1 94 ? -0.345 -0.879 -21.647 1.00 54.56 94 THR A CA 1
ATOM 740 C C . THR A 1 94 ? 0.768 -1.735 -21.083 1.00 54.56 94 THR A C 1
ATOM 742 O O . THR A 1 94 ? 1.321 -2.573 -21.782 1.00 54.56 94 THR A O 1
ATOM 745 N N . ARG A 1 95 ? 0.999 -1.515 -19.785 1.00 57.41 95 ARG A N 1
ATOM 746 C CA . ARG A 1 95 ? 1.683 -2.385 -18.820 1.00 57.41 95 ARG A CA 1
ATOM 747 C C . ARG A 1 95 ? 3.155 -2.674 -19.109 1.00 57.41 95 ARG A C 1
ATOM 749 O O . ARG A 1 95 ? 3.554 -3.126 -20.173 1.00 57.41 95 ARG A O 1
ATOM 756 N N . VAL A 1 96 ? 3.961 -2.486 -18.076 1.00 59.69 96 VAL A N 1
ATOM 757 C CA . VAL A 1 96 ? 5.281 -3.101 -18.017 1.00 59.69 96 VAL A CA 1
ATOM 758 C C . VAL A 1 96 ? 5.075 -4.595 -17.785 1.00 59.69 96 VAL A C 1
ATOM 760 O O . VAL A 1 96 ? 4.203 -4.990 -17.006 1.00 59.69 96 VAL A O 1
ATOM 763 N N . ALA A 1 97 ? 5.824 -5.434 -18.496 1.00 64.50 97 ALA A N 1
ATOM 764 C CA . ALA A 1 97 ? 5.768 -6.874 -18.293 1.00 64.50 97 ALA A CA 1
ATOM 765 C C . ALA A 1 97 ? 6.212 -7.201 -16.857 1.00 64.50 97 ALA A C 1
ATOM 767 O O . ALA A 1 97 ? 7.360 -6.966 -16.486 1.00 64.50 97 ALA A O 1
ATOM 768 N N . TYR A 1 98 ? 5.300 -7.728 -16.041 1.00 70.56 98 TYR A N 1
ATOM 769 C CA . TYR A 1 98 ? 5.625 -8.178 -14.689 1.00 70.56 98 TYR A CA 1
ATOM 770 C C . TYR A 1 98 ? 6.228 -9.581 -14.746 1.00 70.56 98 TYR A C 1
ATOM 772 O O . TYR A 1 98 ? 5.685 -10.469 -15.406 1.00 70.56 98 TYR A O 1
ATOM 780 N N . GLY A 1 99 ? 7.333 -9.805 -14.035 1.00 72.88 99 GLY A N 1
ATOM 781 C CA . GLY A 1 99 ? 7.921 -11.138 -13.928 1.00 72.88 99 GLY A CA 1
ATOM 782 C C . GLY A 1 99 ? 7.034 -12.097 -13.125 1.00 72.88 99 GLY A C 1
ATOM 783 O O . GLY A 1 99 ? 6.522 -11.750 -12.061 1.00 72.88 99 GLY A O 1
ATOM 784 N N . THR A 1 100 ? 6.904 -13.350 -13.568 1.00 82.25 100 THR A N 1
ATOM 785 C CA . THR A 1 100 ? 6.206 -14.398 -12.794 1.00 82.25 100 THR A CA 1
ATOM 786 C C . THR A 1 100 ? 6.810 -14.574 -11.395 1.00 82.25 100 THR A C 1
ATOM 788 O O . THR A 1 100 ? 6.096 -14.842 -10.433 1.00 82.25 100 THR A O 1
ATOM 791 N N . SER A 1 101 ? 8.124 -14.373 -11.255 1.00 89.50 101 SER A N 1
ATOM 792 C CA . SER A 1 101 ? 8.830 -14.476 -9.975 1.00 89.50 101 SER A CA 1
ATOM 793 C C . SER A 1 101 ? 8.425 -13.395 -8.971 1.00 89.50 101 SER A C 1
ATOM 795 O O . SER A 1 101 ? 8.263 -13.720 -7.793 1.00 89.50 101 SER A O 1
ATOM 797 N N . ILE A 1 102 ? 8.234 -12.140 -9.409 1.00 90.06 102 ILE A N 1
ATOM 798 C CA . ILE A 1 102 ? 7.797 -11.073 -8.502 1.00 90.06 102 ILE A CA 1
ATOM 799 C C . ILE A 1 102 ? 6.377 -11.352 -8.026 1.00 90.06 102 ILE A C 1
ATOM 801 O O . ILE A 1 102 ? 6.143 -11.331 -6.827 1.00 90.06 102 ILE A O 1
ATOM 805 N N . LEU A 1 103 ? 5.477 -11.758 -8.929 1.00 90.06 103 LEU A N 1
ATOM 806 C CA . LEU A 1 103 ? 4.097 -12.108 -8.593 1.00 90.06 103 LEU A CA 1
ATOM 807 C C . LEU A 1 103 ? 4.032 -13.201 -7.522 1.00 90.06 103 LEU A C 1
ATOM 809 O O . LEU A 1 103 ? 3.384 -13.016 -6.495 1.00 90.06 103 LEU A O 1
ATOM 813 N N . LEU A 1 104 ? 4.749 -14.311 -7.728 1.00 93.69 104 LEU A N 1
ATOM 814 C CA . LEU A 1 104 ? 4.777 -15.424 -6.775 1.00 93.69 104 LEU A CA 1
ATOM 815 C C . LEU A 1 104 ? 5.351 -15.004 -5.418 1.00 93.69 104 LEU A C 1
ATOM 817 O O . LEU A 1 104 ? 4.803 -15.371 -4.378 1.00 93.69 104 LEU A O 1
ATOM 821 N N . ARG A 1 105 ? 6.427 -14.205 -5.416 1.00 93.62 105 ARG A N 1
ATOM 822 C CA . ARG A 1 105 ? 7.019 -13.685 -4.180 1.00 93.62 105 ARG A CA 1
ATOM 823 C C . ARG A 1 105 ? 6.044 -12.765 -3.447 1.00 93.62 105 ARG A C 1
ATOM 825 O O . ARG A 1 105 ? 5.849 -12.948 -2.250 1.00 93.62 105 ARG A O 1
ATOM 832 N N . THR A 1 106 ? 5.404 -11.828 -4.148 1.00 95.19 106 THR A N 1
ATOM 833 C CA . THR A 1 106 ? 4.403 -10.926 -3.564 1.00 95.19 106 THR A CA 1
ATOM 834 C C . THR A 1 106 ? 3.251 -11.723 -2.965 1.00 95.19 106 THR A C 1
ATOM 836 O O . THR A 1 106 ? 2.882 -11.475 -1.823 1.00 95.19 106 THR A O 1
ATOM 839 N N . THR A 1 107 ? 2.715 -12.716 -3.683 1.00 95.94 107 THR A N 1
ATOM 840 C CA . THR A 1 107 ? 1.646 -13.580 -3.165 1.00 95.94 107 THR A CA 1
ATOM 841 C C . THR A 1 107 ? 2.082 -14.324 -1.907 1.00 95.94 107 THR A C 1
ATOM 843 O O . THR A 1 107 ? 1.340 -14.320 -0.929 1.00 95.94 107 THR A O 1
ATOM 846 N N . SER A 1 108 ? 3.288 -14.900 -1.888 1.00 97.31 108 SER A N 1
ATOM 847 C CA . SER A 1 108 ? 3.828 -15.558 -0.691 1.00 97.31 108 SER A CA 1
ATOM 848 C C . SER A 1 108 ? 3.888 -14.596 0.494 1.00 97.31 108 SER A C 1
ATOM 850 O O . SER A 1 108 ? 3.395 -14.914 1.569 1.00 97.31 108 SER A O 1
ATOM 852 N N . THR A 1 109 ? 4.416 -13.386 0.294 1.00 97.00 109 THR A N 1
ATOM 853 C CA . THR A 1 109 ? 4.505 -12.391 1.370 1.00 97.00 109 THR A CA 1
ATOM 854 C C . THR A 1 109 ? 3.128 -11.896 1.818 1.00 97.00 109 THR A C 1
ATOM 856 O O . THR A 1 109 ? 2.938 -11.641 3.002 1.00 97.00 109 THR A O 1
ATOM 859 N N . VAL A 1 110 ? 2.140 -11.789 0.920 1.00 97.56 110 VAL A N 1
ATOM 860 C CA . VAL A 1 110 ? 0.753 -11.485 1.314 1.00 97.56 110 VAL A CA 1
ATOM 861 C C . VAL A 1 110 ? 0.216 -12.574 2.238 1.00 97.56 110 VAL A C 1
ATOM 863 O O . VAL A 1 110 ? -0.348 -12.240 3.275 1.00 97.56 110 VAL A O 1
ATOM 866 N N . LEU A 1 111 ? 0.416 -13.853 1.906 1.00 97.31 111 LEU A N 1
ATOM 867 C CA . LEU A 1 111 ? -0.022 -14.964 2.756 1.00 97.31 111 LEU A CA 1
ATOM 868 C C . LEU A 1 111 ? 0.676 -14.936 4.124 1.00 97.31 111 LEU A C 1
ATOM 870 O O . LEU A 1 111 ? 0.002 -15.099 5.138 1.00 97.31 111 LEU A O 1
ATOM 874 N N . ASP A 1 112 ? 1.976 -14.634 4.170 1.00 97.31 112 ASP A N 1
ATOM 875 C CA . ASP A 1 112 ? 2.716 -14.472 5.430 1.00 97.31 112 ASP A CA 1
ATOM 876 C C . ASP A 1 112 ? 2.165 -13.314 6.278 1.00 97.31 112 ASP A C 1
ATOM 878 O O . ASP A 1 112 ? 2.047 -13.424 7.498 1.00 97.31 112 ASP A O 1
ATOM 882 N N . VAL A 1 113 ? 1.814 -12.182 5.653 1.00 96.75 113 VAL 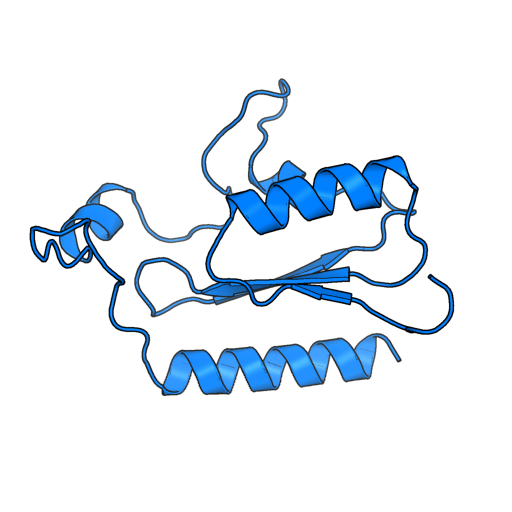A N 1
ATOM 883 C CA . VAL A 1 113 ? 1.205 -11.037 6.351 1.00 96.75 113 VAL A CA 1
ATOM 884 C C . VAL A 1 113 ? -0.185 -11.400 6.867 1.00 96.75 113 VAL A C 1
ATOM 886 O O . VAL A 1 113 ? -0.508 -11.061 8.002 1.00 96.75 113 VAL A O 1
ATOM 889 N N . VAL A 1 114 ? -0.989 -12.111 6.073 1.00 96.12 114 VAL A N 1
ATOM 890 C CA . VAL A 1 114 ? -2.305 -12.604 6.498 1.00 96.12 114 VAL A CA 1
ATOM 891 C C . VAL A 1 114 ? -2.152 -13.498 7.728 1.00 96.12 114 VAL A C 1
ATOM 893 O O . VAL A 1 114 ? -2.791 -13.228 8.737 1.00 96.12 114 VAL A O 1
ATOM 896 N N . GLN A 1 115 ? -1.250 -14.482 7.702 1.00 95.69 115 GLN A N 1
ATOM 897 C CA . GLN A 1 115 ? -0.999 -15.377 8.840 1.00 95.69 115 GLN A CA 1
ATOM 898 C C . GLN A 1 115 ? -0.541 -14.662 10.115 1.00 95.69 115 GLN A C 1
ATOM 900 O O . GLN A 1 115 ? -0.741 -15.190 11.196 1.00 95.69 115 GLN A O 1
ATOM 905 N N . ARG A 1 116 ? 0.098 -13.492 10.008 1.00 94.12 116 ARG A N 1
ATOM 906 C CA . ARG A 1 116 ? 0.521 -12.699 11.176 1.00 94.12 116 ARG A CA 1
ATOM 907 C C . ARG A 1 116 ? -0.591 -11.835 11.763 1.00 94.12 116 ARG A C 1
ATOM 909 O O . ARG A 1 116 ? -0.456 -11.372 12.891 1.00 94.12 116 ARG A O 1
ATOM 916 N N . LEU A 1 117 ? -1.610 -11.519 10.966 1.00 89.94 117 LEU A N 1
ATOM 917 C CA . LEU A 1 117 ? -2.731 -10.669 11.369 1.00 89.94 117 LEU A CA 1
ATOM 918 C C . LEU A 1 117 ? -3.910 -11.477 11.935 1.00 89.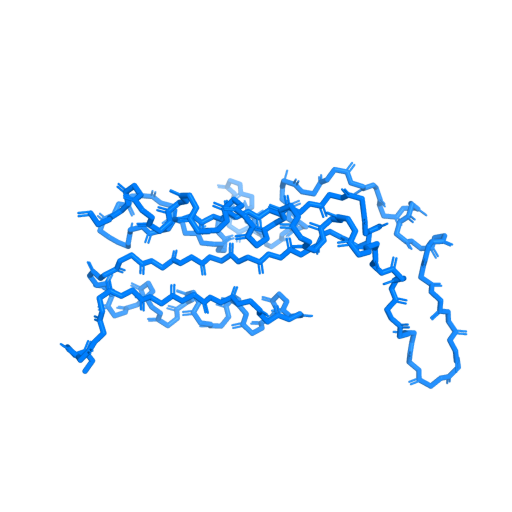94 117 LEU A C 1
ATOM 920 O O . LEU A 1 117 ? -4.796 -10.872 12.539 1.00 89.94 117 LEU A O 1
ATOM 924 N N . PHE A 1 118 ? -3.914 -12.798 11.732 1.00 83.25 118 PHE A N 1
ATOM 925 C CA . PHE A 1 118 ? -4.811 -13.772 12.361 1.00 83.25 118 PHE A CA 1
ATOM 926 C C . PHE A 1 118 ? -4.106 -14.486 13.517 1.00 83.25 118 PHE A C 1
ATOM 928 O O . PHE A 1 118 ? -4.810 -14.818 14.496 1.00 83.25 118 PHE A O 1
#

Nearest PDB structures (foldseek):
  3h8v-assembly1_A  TM=8.660E-01  e=3.743E-02  Homo sapiens
  6h78-assembly5_J  TM=7.378E-01  e=2.877E-02  Homo sapiens
  7to3-assembly1_A  TM=5.526E-01  e=4.546E-01  Enterobacter cloacae
  4whn-assembly2_D  TM=5.914E-01  e=9.976E+00  Actinobacillus pleuropneumoniae
  6asv-assembly1_C  TM=3.581E-01  e=5.897E+00  Escherichia coli O157:H7

Sequence (118 aa):
MNQFDMLIFAVGSSDVQLLANRFLKKIKFLKPVLYVWLEAGGIDSHILSIDYSQAGCFECLYTDKKGNLINNKVNKMTEEQIEKNVIRNSCGATRVAYGTSILLRTTSTVLDVVQRLF

Radius of gyration: 15.49 Å; Cα contacts (8 Å, |Δi|>4): 145; chains: 1; bounding box: 33×36×44 Å

Foldseek 3Di:
DPPDQEAEDEDADVVVVVVVFVVCLVVQPAHKYWYKYAAQQLPDIDIDIDRSVDPDTPCVLQADPVGDGHPRVPHPDDPVRNVVQFQCPVPPGDGRDHDPVNVVVSVVVVVVVVVVRD

Secondary structure (DSSP, 8-state):
--S-S-EEE--S-HHHHHHHHHHHHHTT--S-EEEEEE-TTSS-EEEEEE-TTSS--SGGGGB-TTS-B-S-TT--S-HHHHHHH----SSS-------HHHHHHHHHHHHHHHHHH-

Mean predicted aligned error: 5.73 Å

pLDDT: mean 87.7, std 12.15, range [53.25, 97.88]

Solvent-accessible surface area (backbone atoms only — not comparable to full-atom values): 7178 Å² total; per-residue (Å²): 134,84,91,59,79,59,48,76,45,76,58,101,41,70,67,61,53,42,53,50,38,54,53,40,55,73,70,50,40,87,48,48,34,35,45,36,47,71,41,74,79,28,75,50,68,49,76,44,81,39,53,47,89,46,91,72,56,73,54,58,41,26,37,51,98,84,69,47,81,48,74,55,71,79,63,86,74,52,71,72,58,43,63,75,53,51,42,71,69,86,77,63,65,60,64,42,77,62,42,71,65,43,54,54,49,50,52,50,52,50,53,55,51,51,65,72,75,107